Protein AF-D2DT01-F1 (afdb_monomer_lite)

pLDDT: mean 85.92, std 11.22, range [44.0, 95.81]

Sequence (47 aa):
MVKKVNRPGRLYAKAVFTGYKRGLRAQRETTALLRVEGAKNKDDGKY

Organism: Scylla paramamosain (NCBI:txid85552)

Radius of gyration: 16.57 Å; chains: 1; bounding box: 47×21×35 Å

Secondary structure (DSSP, 8-state):
------S----S--EEEEEEEE-SS-EEEEEEEEEETT--STTGGG-

Foldseek 3Di:
DDDPPPDDDDPDFDWDFPAADDDPPDGDRVGTDIGTPPPDDPVSVVD

InterPro domains:
  IPR001780 Large ribosomal subunit protein eL33 [PF01247] (11-46)
  IPR009000 Translation protein, beta-barrel domain superfamily [SSF50447] (11-46)
  IPR038661 Large ribosomal subunit protein eL33 superfamily [G3DSA:2.40.10.190] (1-47)

Structure (mmCIF, N/CA/C/O backbone):
data_AF-D2DT01-F1
#
_entry.id   AF-D2DT01-F1
#
loop_
_atom_site.group_PDB
_atom_site.id
_atom_site.type_symbol
_atom_site.label_atom_id
_atom_site.label_alt_id
_atom_site.label_comp_id
_atom_site.label_asym_id
_atom_site.label_entity_id
_atom_site.label_seq_id
_atom_site.pdbx_PDB_ins_code
_atom_site.Cartn_x
_atom_site.Cartn_y
_atom_site.Cartn_z
_atom_site.occupancy
_atom_site.B_iso_or_equiv
_atom_site.auth_seq_id
_atom_site.auth_comp_id
_atom_site.auth_asym_id
_atom_site.auth_atom_id
_atom_site.pdbx_PDB_model_num
ATOM 1 N N . MET A 1 1 ? -38.309 -0.393 13.164 1.00 44.00 1 MET A N 1
ATOM 2 C CA . MET A 1 1 ? -38.155 -1.581 12.295 1.00 44.00 1 MET A CA 1
ATOM 3 C C . MET A 1 1 ? -36.662 -1.938 12.237 1.00 44.00 1 MET A C 1
ATOM 5 O O . MET A 1 1 ? -35.899 -1.124 11.753 1.00 44.00 1 MET A O 1
ATOM 9 N N . VAL A 1 2 ? -36.276 -3.060 12.875 1.00 63.62 2 VAL A N 1
ATOM 10 C CA . VAL A 1 2 ? -35.020 -3.877 12.847 1.00 63.62 2 VAL A CA 1
ATOM 11 C C . VAL A 1 2 ? -33.686 -3.168 12.470 1.00 63.62 2 VAL A C 1
ATOM 13 O O . VAL A 1 2 ? -33.527 -2.686 11.360 1.00 63.62 2 VAL A O 1
ATOM 16 N N . LYS A 1 3 ? -32.640 -3.153 13.317 1.00 59.38 3 LYS A N 1
ATOM 17 C CA . LYS A 1 3 ? -31.776 -4.323 13.604 1.00 59.38 3 LYS A CA 1
ATOM 18 C C . LYS A 1 3 ? -31.163 -4.313 15.011 1.00 59.38 3 LYS A C 1
ATOM 20 O O . LYS A 1 3 ? -30.270 -3.532 15.315 1.00 59.38 3 LYS A O 1
ATOM 25 N N . LYS A 1 4 ? -31.559 -5.309 15.808 1.00 64.69 4 LYS A N 1
ATOM 26 C CA . LYS A 1 4 ? -30.784 -5.828 16.942 1.00 64.69 4 LYS A CA 1
ATOM 27 C C . LYS A 1 4 ? -29.552 -6.544 16.368 1.00 64.69 4 LYS A C 1
ATOM 29 O O . LYS A 1 4 ? -29.689 -7.604 15.758 1.00 64.69 4 LYS A O 1
ATOM 34 N N . VAL A 1 5 ? -28.366 -5.951 16.486 1.00 65.56 5 VAL A N 1
ATOM 35 C CA . VAL A 1 5 ? -27.111 -6.559 16.012 1.00 65.56 5 VAL A CA 1
ATOM 36 C C . VAL A 1 5 ? -26.563 -7.444 17.129 1.00 65.56 5 VAL A C 1
ATOM 38 O O . VAL A 1 5 ? -25.786 -6.996 17.957 1.00 65.56 5 VAL A O 1
ATOM 41 N N . ASN A 1 6 ? -27.001 -8.704 17.177 1.00 68.75 6 ASN A N 1
ATOM 42 C CA . ASN A 1 6 ? -26.463 -9.709 18.107 1.00 68.75 6 ASN A CA 1
ATOM 43 C C . ASN A 1 6 ? -25.315 -10.522 17.478 1.00 68.75 6 ASN A C 1
ATOM 45 O O . ASN A 1 6 ? -25.195 -11.725 17.693 1.00 68.75 6 ASN A O 1
ATOM 49 N N . ARG A 1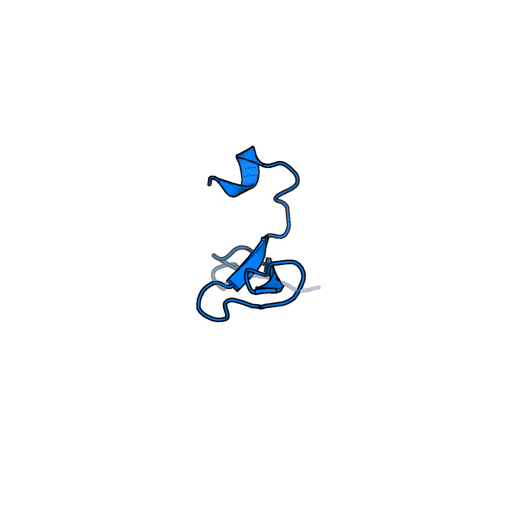 7 ? -24.526 -9.887 16.607 1.00 71.50 7 ARG A N 1
ATOM 50 C CA . ARG A 1 7 ? -23.349 -10.482 15.964 1.00 71.50 7 ARG A CA 1
ATOM 51 C C . ARG A 1 7 ? -22.171 -9.547 16.202 1.00 71.50 7 ARG A C 1
ATOM 53 O O . ARG A 1 7 ? -22.376 -8.336 16.090 1.00 71.50 7 ARG A O 1
ATOM 60 N N . PRO A 1 8 ? -20.973 -10.065 16.517 1.00 78.38 8 PRO A N 1
ATOM 61 C CA . PRO A 1 8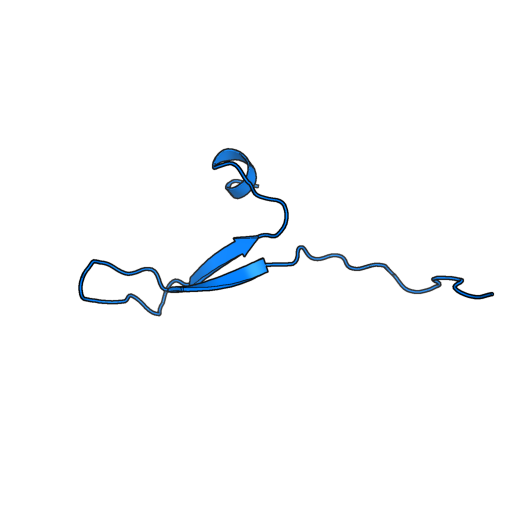 ? -19.796 -9.216 16.630 1.00 78.38 8 PRO A CA 1
ATOM 62 C C . PRO A 1 8 ? -19.640 -8.397 15.341 1.00 78.38 8 PRO A C 1
ATOM 64 O O . PRO A 1 8 ? -19.837 -8.910 14.235 1.00 78.38 8 PRO A O 1
ATOM 67 N N . GLY A 1 9 ? -19.375 -7.099 15.497 1.00 83.00 9 GLY A N 1
ATOM 68 C CA . GLY A 1 9 ? -19.160 -6.183 14.379 1.00 83.00 9 GLY A CA 1
ATOM 69 C C . GLY A 1 9 ? -17.906 -6.534 13.570 1.00 83.00 9 GLY A C 1
ATOM 70 O O . GLY A 1 9 ? -17.158 -7.453 13.897 1.00 83.00 9 GLY A O 1
ATOM 71 N N . ARG A 1 10 ? -17.656 -5.785 12.493 1.00 85.94 10 ARG A N 1
ATOM 72 C CA . ARG A 1 10 ? -16.465 -5.978 11.655 1.00 85.94 10 ARG A CA 1
ATOM 73 C C . ARG A 1 10 ? -15.199 -5.589 12.428 1.00 85.94 10 ARG A C 1
ATOM 75 O O . ARG A 1 10 ? -15.051 -4.424 12.774 1.00 85.94 10 ARG A O 1
ATOM 82 N N . LEU A 1 11 ? -14.286 -6.540 12.632 1.00 89.75 11 LEU A N 1
ATOM 83 C CA . LEU A 1 11 ? -13.012 -6.332 13.344 1.00 89.75 11 LEU A CA 1
ATOM 84 C C . LEU A 1 11 ? -11.825 -5.980 12.429 1.00 89.75 11 LEU A C 1
ATOM 86 O O . LEU A 1 11 ? -10.692 -5.921 12.889 1.00 89.75 11 LEU A O 1
ATOM 90 N N . TYR A 1 12 ? -12.068 -5.758 11.135 1.00 89.50 12 TYR A N 1
ATOM 91 C CA . TYR A 1 12 ? -11.032 -5.416 10.159 1.00 89.50 12 TYR A CA 1
ATOM 92 C C . TYR A 1 12 ? -11.313 -4.082 9.459 1.00 89.50 12 TYR A C 1
ATOM 94 O O . TYR A 1 12 ? -12.470 -3.700 9.211 1.00 89.50 12 TYR A O 1
ATOM 102 N N . ALA A 1 13 ? -10.230 -3.395 9.095 1.00 88.50 13 ALA A N 1
ATOM 103 C CA . ALA A 1 13 ? -10.274 -2.223 8.235 1.00 88.50 13 ALA A CA 1
ATOM 104 C C . ALA A 1 13 ? -10.488 -2.651 6.779 1.00 88.50 13 ALA A C 1
ATOM 106 O O . ALA A 1 13 ? -9.931 -3.642 6.308 1.00 88.50 13 ALA A O 1
ATOM 107 N N . LYS A 1 14 ? -11.321 -1.905 6.054 1.00 92.12 14 LYS A N 1
ATOM 108 C CA . LYS A 1 14 ? -11.458 -2.090 4.611 1.00 92.12 14 LYS A CA 1
ATOM 109 C C . LYS A 1 14 ? -10.281 -1.426 3.911 1.00 92.12 14 LYS A C 1
ATOM 111 O O . LYS A 1 14 ? -9.833 -0.360 4.324 1.00 92.12 14 LYS A O 1
ATOM 116 N N . ALA A 1 15 ? -9.814 -2.039 2.834 1.00 93.44 15 ALA A N 1
ATOM 117 C CA . ALA A 1 15 ? -8.795 -1.464 1.976 1.00 93.44 15 ALA A CA 1
ATOM 118 C C . ALA A 1 15 ? -9.090 -1.796 0.512 1.00 93.44 15 ALA A C 1
ATOM 120 O O . ALA A 1 15 ? -9.673 -2.837 0.207 1.00 93.44 15 ALA A O 1
ATOM 121 N N . VAL A 1 16 ? -8.664 -0.911 -0.384 1.00 94.25 16 VAL A N 1
ATOM 122 C CA . VAL A 1 16 ? -8.719 -1.102 -1.834 1.00 94.25 16 VAL A CA 1
ATOM 123 C C . V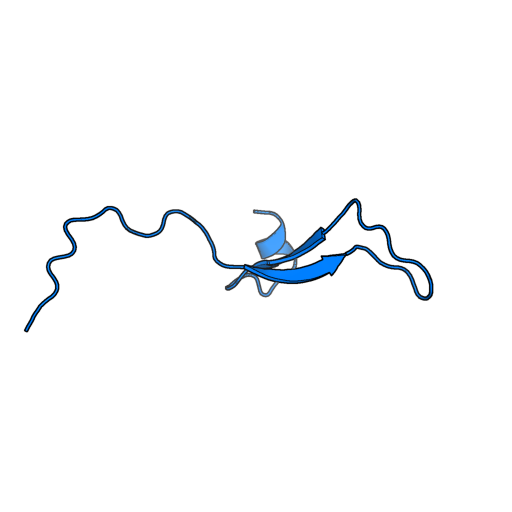AL A 1 16 ? -7.355 -1.581 -2.316 1.00 94.25 16 VAL A C 1
ATOM 125 O O . VAL A 1 16 ? -6.329 -0.976 -1.993 1.00 94.25 16 VAL A O 1
ATOM 128 N N . PHE A 1 17 ? -7.340 -2.655 -3.104 1.00 93.69 17 PHE A N 1
ATOM 129 C CA . PHE A 1 17 ? -6.131 -3.127 -3.771 1.00 93.69 17 PHE A CA 1
ATOM 130 C C . PHE A 1 17 ? -5.783 -2.182 -4.921 1.00 93.69 17 PHE A C 1
ATOM 132 O O . PHE A 1 17 ? -6.525 -2.092 -5.897 1.00 93.69 17 PHE A O 1
ATOM 139 N N . THR A 1 18 ? -4.681 -1.444 -4.796 1.00 93.25 18 THR A N 1
ATOM 140 C CA . THR A 1 18 ? -4.276 -0.461 -5.813 1.00 93.25 18 THR A CA 1
ATOM 141 C C . THR A 1 18 ? -3.338 -1.056 -6.855 1.00 93.25 18 THR A C 1
ATOM 143 O O . THR A 1 18 ? -3.260 -0.548 -7.971 1.00 93.25 18 THR A O 1
ATOM 146 N N . GLY A 1 19 ? -2.635 -2.134 -6.513 1.00 94.19 19 GLY A N 1
ATOM 147 C CA . GLY A 1 19 ? -1.718 -2.828 -7.405 1.00 94.19 19 GLY A CA 1
ATOM 148 C C . GLY A 1 19 ? -0.529 -3.386 -6.644 1.00 94.19 19 GLY A C 1
ATOM 149 O O . GLY A 1 19 ? -0.569 -3.552 -5.431 1.00 94.19 19 GLY A O 1
ATOM 150 N N . TYR A 1 20 ? 0.559 -3.641 -7.356 1.00 95.81 20 TYR A N 1
ATOM 151 C CA . TYR A 1 20 ? 1.809 -4.089 -6.756 1.00 95.81 20 TYR A CA 1
ATOM 152 C C . TYR A 1 20 ? 2.864 -2.989 -6.803 1.00 95.81 20 TYR A C 1
ATOM 154 O O . TYR A 1 20 ? 2.759 -2.022 -7.565 1.00 95.81 20 TYR A O 1
ATOM 162 N N . LYS A 1 21 ? 3.918 -3.147 -6.003 1.00 94.88 21 LYS A N 1
ATOM 163 C CA . LYS A 1 21 ? 5.077 -2.259 -6.040 1.00 94.88 21 LYS A CA 1
ATOM 164 C C . LYS A 1 21 ? 5.650 -2.262 -7.455 1.00 94.88 21 LYS A C 1
ATOM 166 O O . LYS A 1 21 ? 6.059 -3.301 -7.963 1.00 94.88 21 LYS A O 1
ATOM 171 N N . ARG A 1 22 ? 5.698 -1.101 -8.100 1.00 95.25 22 ARG A N 1
ATOM 172 C CA . ARG A 1 22 ? 6.150 -0.969 -9.489 1.00 95.25 22 ARG A CA 1
ATOM 173 C C . ARG A 1 22 ? 7.106 0.199 -9.659 1.00 95.25 22 ARG A C 1
ATOM 175 O O . ARG A 1 22 ? 6.984 1.210 -8.975 1.00 95.25 22 ARG A O 1
ATOM 182 N N . GLY A 1 23 ? 8.055 0.035 -10.573 1.00 91.62 23 GLY A N 1
ATOM 183 C CA . GLY A 1 23 ? 8.794 1.141 -11.172 1.00 91.62 23 GLY A CA 1
ATOM 184 C C . GLY A 1 23 ? 8.080 1.645 -12.427 1.00 91.62 23 GLY A C 1
ATOM 185 O O . GLY A 1 23 ? 6.938 1.274 -12.704 1.00 91.62 23 GLY A O 1
ATOM 186 N N . LEU A 1 24 ? 8.780 2.444 -13.233 1.00 93.44 24 LEU A N 1
ATOM 187 C CA . LEU A 1 24 ? 8.223 2.980 -14.479 1.00 93.44 24 LEU A CA 1
ATOM 188 C C . LEU A 1 24 ? 7.839 1.872 -15.483 1.00 93.44 24 LEU A C 1
ATOM 190 O O . LEU A 1 24 ? 6.861 2.018 -16.207 1.00 93.44 24 LEU A O 1
ATOM 194 N N . ARG A 1 25 ? 8.599 0.766 -15.517 1.00 92.75 25 ARG A N 1
ATOM 195 C CA . ARG A 1 25 ? 8.485 -0.282 -16.554 1.00 92.75 25 ARG A CA 1
ATOM 196 C C . ARG A 1 25 ? 8.251 -1.700 -16.032 1.00 92.75 25 ARG A C 1
ATOM 198 O O . ARG A 1 25 ? 7.753 -2.530 -16.776 1.00 92.75 25 ARG A O 1
ATOM 205 N N . ALA A 1 26 ? 8.616 -1.985 -14.782 1.00 92.12 26 ALA A N 1
ATOM 206 C CA . ALA A 1 26 ? 8.545 -3.330 -14.216 1.00 92.12 26 ALA A CA 1
ATOM 207 C C . ALA A 1 26 ? 7.810 -3.332 -12.876 1.00 92.12 26 ALA A C 1
ATOM 209 O O . ALA A 1 26 ? 7.968 -2.417 -12.060 1.00 92.12 26 ALA A O 1
ATOM 210 N N . GLN A 1 27 ? 7.033 -4.386 -12.654 1.00 91.94 27 GLN A N 1
ATOM 211 C CA . GLN A 1 27 ? 6.263 -4.614 -11.442 1.00 91.94 27 GLN A CA 1
ATOM 212 C C . GLN A 1 27 ? 6.909 -5.719 -10.598 1.00 91.94 27 GLN A C 1
ATOM 214 O O . GLN A 1 27 ? 7.495 -6.662 -11.122 1.00 91.94 27 GLN A O 1
ATOM 219 N N . ARG A 1 28 ? 6.834 -5.584 -9.276 1.00 93.12 28 ARG A N 1
ATOM 220 C CA . ARG A 1 28 ? 7.276 -6.572 -8.290 1.00 93.12 28 ARG A CA 1
ATOM 221 C C . ARG A 1 28 ? 6.043 -7.123 -7.585 1.00 93.12 28 ARG A C 1
ATOM 223 O O . ARG A 1 28 ? 5.575 -6.564 -6.598 1.00 93.12 28 ARG A O 1
ATOM 230 N N . GLU A 1 29 ? 5.527 -8.221 -8.120 1.00 90.69 29 GLU A N 1
ATOM 231 C CA . GLU A 1 29 ? 4.266 -8.852 -7.697 1.00 90.69 29 GLU A CA 1
ATOM 232 C C . GLU A 1 29 ? 4.324 -9.463 -6.290 1.00 90.69 29 GLU A C 1
ATOM 234 O O . GLU A 1 29 ? 3.299 -9.704 -5.663 1.00 90.69 29 GLU A O 1
ATOM 239 N N . THR A 1 30 ? 5.523 -9.633 -5.732 1.00 95.06 30 THR A N 1
ATOM 240 C CA . THR A 1 30 ? 5.722 -10.098 -4.353 1.00 95.06 30 THR A CA 1
ATOM 241 C C . THR A 1 30 ? 5.219 -9.109 -3.300 1.00 95.06 30 THR A C 1
ATOM 243 O O 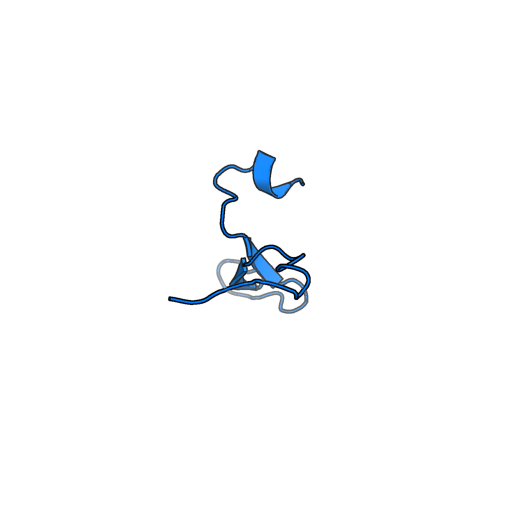. THR A 1 30 ? 5.049 -9.481 -2.144 1.00 95.06 30 THR A O 1
ATOM 246 N N . THR A 1 31 ? 5.024 -7.834 -3.653 1.00 94.31 31 THR A N 1
ATOM 247 C CA . THR A 1 31 ? 4.617 -6.793 -2.701 1.00 94.31 31 THR A CA 1
ATOM 248 C C . THR A 1 31 ? 3.405 -6.040 -3.224 1.00 94.31 31 THR A C 1
ATOM 250 O O . THR A 1 31 ? 3.503 -5.292 -4.198 1.00 94.31 31 THR A O 1
ATOM 253 N N . ALA A 1 32 ? 2.271 -6.214 -2.551 1.00 93.69 32 ALA A N 1
ATOM 254 C CA . ALA A 1 32 ? 1.035 -5.499 -2.835 1.00 93.69 32 ALA A CA 1
ATOM 255 C C . ALA A 1 32 ? 1.033 -4.097 -2.210 1.00 93.69 32 ALA A C 1
ATOM 257 O O . ALA A 1 32 ? 1.556 -3.875 -1.118 1.00 93.69 32 ALA A O 1
ATOM 258 N N . LEU A 1 33 ? 0.404 -3.160 -2.904 1.00 92.50 33 LEU A N 1
ATOM 259 C CA . LEU A 1 33 ? 0.042 -1.844 -2.410 1.00 92.50 33 LEU A CA 1
ATOM 260 C C . LEU A 1 33 ? -1.462 -1.843 -2.125 1.00 92.50 33 LEU A C 1
ATOM 262 O O . LEU A 1 33 ? -2.282 -2.234 -2.959 1.00 92.50 33 LEU A O 1
ATOM 266 N N . LEU A 1 34 ? -1.814 -1.406 -0.920 1.00 93.50 34 LEU A N 1
ATOM 267 C CA . LEU A 1 34 ? -3.187 -1.340 -0.438 1.00 93.50 34 LEU A CA 1
ATOM 268 C C . LEU A 1 34 ? -3.474 0.085 0.031 1.00 93.50 34 LEU A C 1
ATOM 270 O O . LEU A 1 34 ? -2.660 0.695 0.724 1.00 93.50 34 LEU A O 1
ATOM 274 N N . ARG A 1 35 ? -4.643 0.618 -0.328 1.00 92.44 35 ARG A N 1
ATOM 275 C CA . ARG A 1 35 ? -5.153 1.883 0.207 1.00 92.44 35 ARG A CA 1
ATOM 276 C C . ARG A 1 35 ? -6.197 1.576 1.271 1.00 92.44 35 ARG A C 1
ATOM 278 O O . ARG A 1 35 ? -7.309 1.181 0.934 1.00 92.44 35 ARG A O 1
ATOM 285 N N . VAL A 1 36 ? -5.842 1.755 2.539 1.00 92.38 36 VAL A N 1
ATOM 286 C CA . VAL A 1 36 ? -6.767 1.557 3.664 1.00 92.38 36 VAL A CA 1
ATOM 287 C C . VAL A 1 36 ? -7.801 2.685 3.685 1.00 92.38 36 VAL A C 1
ATOM 289 O O . VAL A 1 36 ? -7.456 3.864 3.570 1.00 92.38 36 VAL A O 1
ATOM 292 N N . GLU A 1 37 ? -9.080 2.333 3.802 1.00 88.81 37 GLU A N 1
ATOM 293 C CA . GLU A 1 37 ? -10.165 3.302 3.951 1.00 88.81 37 GLU A CA 1
ATOM 294 C C . GLU A 1 37 ? -9.984 4.065 5.272 1.00 88.81 37 GLU A C 1
ATOM 296 O O . GLU A 1 37 ? -9.981 3.468 6.345 1.00 88.81 37 GLU A O 1
ATOM 301 N N . GLY A 1 38 ? -9.831 5.390 5.193 1.00 86.81 38 GLY A N 1
ATOM 302 C CA . GLY A 1 38 ? -9.638 6.265 6.356 1.00 86.81 38 GLY A CA 1
ATOM 303 C C . GLY A 1 38 ? -8.198 6.741 6.571 1.00 86.81 38 GLY A C 1
ATOM 304 O O . GLY A 1 38 ? -8.020 7.814 7.137 1.00 86.81 38 GLY A O 1
ATOM 305 N N . ALA A 1 39 ? -7.193 6.039 6.034 1.00 88.19 39 ALA A N 1
ATOM 306 C CA . ALA A 1 39 ? -5.798 6.479 6.082 1.00 88.19 39 ALA A CA 1
ATOM 307 C C . ALA A 1 39 ? -5.541 7.525 4.985 1.00 88.19 39 ALA A C 1
ATOM 309 O O . ALA A 1 39 ? -5.468 7.209 3.787 1.00 88.19 39 ALA A O 1
ATOM 310 N N . LYS A 1 40 ? -5.468 8.801 5.375 1.00 86.19 40 LYS A N 1
ATOM 311 C CA . LYS A 1 40 ? -5.256 9.918 4.439 1.00 86.19 40 LYS A CA 1
ATOM 312 C C . LYS A 1 40 ? -3.801 10.348 4.421 1.00 86.19 40 LYS A C 1
ATOM 314 O O . LYS A 1 40 ? -3.272 10.614 3.339 1.00 86.19 40 LYS A O 1
ATOM 319 N N . ASN A 1 41 ? -3.174 10.350 5.591 1.00 89.75 41 ASN A N 1
ATOM 320 C CA . ASN A 1 41 ? -1.824 10.836 5.796 1.00 89.75 41 ASN A CA 1
ATOM 321 C C . ASN A 1 41 ? -0.822 9.679 5.839 1.00 89.75 41 ASN A C 1
ATOM 323 O O . ASN A 1 41 ? -1.176 8.514 6.018 1.00 89.75 41 ASN A O 1
ATOM 327 N N . LYS A 1 42 ? 0.463 10.007 5.669 1.00 85.88 42 LYS A N 1
ATOM 328 C CA . LYS A 1 42 ? 1.549 9.019 5.738 1.00 85.88 42 LYS A CA 1
ATOM 329 C C . LYS A 1 42 ? 1.675 8.408 7.134 1.00 85.88 42 LYS A C 1
ATOM 331 O O . LYS A 1 42 ? 2.037 7.242 7.246 1.00 85.88 42 LYS A O 1
ATOM 336 N N . ASP A 1 43 ? 1.390 9.192 8.169 1.00 88.94 43 ASP A N 1
ATOM 337 C CA . ASP A 1 43 ? 1.463 8.732 9.554 1.00 88.94 43 ASP A CA 1
ATOM 338 C C . ASP A 1 43 ? 0.348 7.739 9.884 1.00 88.94 43 ASP A C 1
ATOM 340 O O . ASP A 1 43 ? 0.626 6.742 10.539 1.00 88.94 43 ASP A O 1
ATOM 344 N N . ASP A 1 44 ? -0.852 7.920 9.323 1.00 84.56 44 ASP A N 1
ATOM 345 C CA . ASP A 1 44 ? -1.967 6.973 9.477 1.00 84.56 44 ASP A CA 1
ATOM 346 C C . ASP A 1 44 ? -1.620 5.581 8.930 1.00 84.56 44 ASP A C 1
ATOM 348 O O . ASP A 1 44 ? -2.105 4.581 9.436 1.00 84.56 44 ASP A O 1
ATOM 352 N N . GLY A 1 45 ? -0.777 5.508 7.894 1.00 81.62 45 GLY A N 1
ATOM 353 C CA . GLY A 1 45 ? -0.347 4.243 7.295 1.00 81.62 45 GLY A CA 1
ATOM 354 C C . GLY A 1 45 ? 0.758 3.509 8.060 1.00 81.62 45 GLY A C 1
ATOM 355 O O . GLY A 1 45 ? 1.180 2.446 7.612 1.00 81.62 45 GLY A O 1
ATOM 356 N N . LYS A 1 46 ? 1.280 4.080 9.154 1.00 84.12 46 LYS A N 1
ATOM 357 C CA . LYS A 1 46 ? 2.276 3.418 10.016 1.00 84.12 46 LYS A CA 1
ATOM 358 C C . LYS A 1 46 ? 1.640 2.495 11.057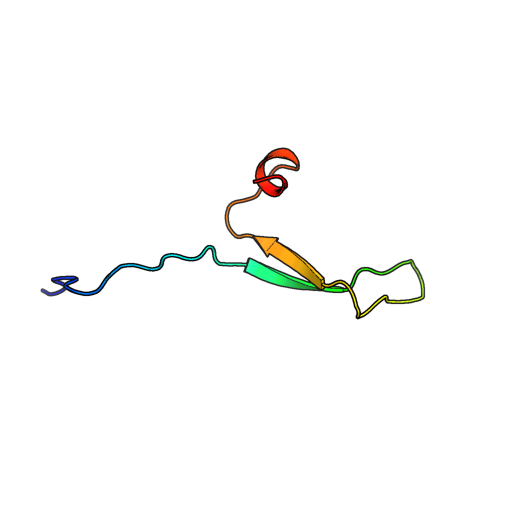 1.00 84.12 46 LYS A C 1
ATOM 360 O O . LYS A 1 46 ? 2.354 1.655 11.602 1.00 84.12 46 LYS A O 1
ATOM 365 N N . TYR A 1 47 ? 0.361 2.707 11.351 1.00 74.38 47 TYR A N 1
ATOM 366 C CA . TYR A 1 47 ? -0.414 1.998 12.367 1.00 74.38 47 TYR A CA 1
ATOM 367 C C . TYR A 1 47 ? -1.299 0.931 11.719 1.00 74.38 47 TYR 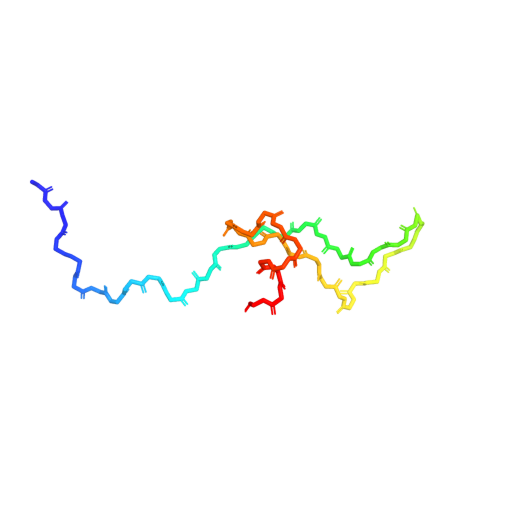A C 1
ATOM 369 O O . TYR A 1 47 ? -1.519 -0.104 12.382 1.00 74.38 47 TYR A O 1
#